Protein AF-A0A9D6SBK1-F1 (afdb_monomer_lite)

Secondary structure (DSSP, 8-state):
----GGGTSPP-SSEEEEEETTEEEEEETT-BHHHHHHHTTEE----TTTTSSSS-TTEEEEE-TTS-EEEEETTT-B--TT-EEEEPPTT-EE-PPPS--TTS-TT---B----

pLDDT: mean 83.51, std 18.49, range [32.31, 98.44]

Radius of gyration: 13.67 Å; chains: 1; bounding box: 32×23×37 Å

Foldseek 3Di:
DDPDLVVLFDDADAWAWEAEQQWIDTAGAPGFQVSRCVQQQKDFDDDVPPLPCPVQQFWFWKQAQVGDIDIDHRSPDGHDHPIYTPGGGPPIDHHDGDDDDPNDDPDDRPRHDDD

Sequence (115 aa):
MNAALGDILEKYDRLIPITILGVTYDVPENNTFLRLLQYLGFNIVYGRFCWNGDCRNCAFRYRSPDGHDRTALGCQTIVRPGTAVLKLPPGTAPGEPPPADPHQSPGTLTPGPAT

Structure (mmCIF, N/CA/C/O backbone):
data_AF-A0A9D6SBK1-F1
#
_entry.id   AF-A0A9D6SBK1-F1
#
loop_
_atom_site.group_PDB
_atom_site.id
_atom_site.type_symbol
_atom_site.label_atom_id
_atom_site.label_alt_id
_atom_site.label_comp_id
_atom_site.label_asym_id
_atom_site.label_entity_id
_atom_site.label_seq_id
_atom_site.pdbx_PDB_ins_code
_atom_site.Cartn_x
_atom_site.Cartn_y
_atom_site.Cartn_z
_atom_site.occupancy
_atom_site.B_iso_or_equiv
_atom_site.auth_seq_id
_atom_site.auth_comp_id
_atom_site.auth_asym_id
_atom_site.auth_atom_id
_atom_site.pdbx_PDB_model_num
ATOM 1 N N . MET A 1 1 ? -15.686 6.335 -17.719 1.00 38.50 1 MET A N 1
ATOM 2 C CA . MET A 1 1 ? -15.505 4.872 -17.630 1.00 38.50 1 MET A CA 1
ATOM 3 C C . MET A 1 1 ? -15.290 4.563 -16.160 1.00 38.50 1 MET A C 1
ATOM 5 O O . MET A 1 1 ? -14.189 4.765 -15.672 1.00 38.50 1 MET A O 1
ATOM 9 N N . ASN A 1 2 ? -16.357 4.216 -15.441 1.00 36.81 2 ASN A N 1
ATOM 10 C CA . ASN A 1 2 ? -16.280 3.875 -14.021 1.00 36.81 2 ASN A CA 1
ATOM 11 C C . ASN A 1 2 ? -15.946 2.389 -13.933 1.00 36.81 2 ASN A C 1
ATOM 13 O O . ASN A 1 2 ? -16.836 1.564 -14.116 1.00 36.81 2 ASN A O 1
ATOM 17 N N . ALA A 1 3 ? -14.673 2.053 -13.724 1.00 46.22 3 ALA A N 1
ATOM 18 C CA . ALA A 1 3 ? -14.318 0.715 -13.273 1.00 46.22 3 ALA A CA 1
ATOM 19 C C . ALA A 1 3 ? -14.888 0.580 -11.859 1.00 46.22 3 ALA A C 1
ATOM 21 O O . ALA A 1 3 ? -14.417 1.244 -10.934 1.00 46.22 3 ALA A O 1
ATOM 22 N N . ALA A 1 4 ? -15.968 -0.182 -11.708 1.00 57.25 4 ALA A N 1
ATOM 23 C CA . ALA A 1 4 ? -16.460 -0.507 -10.383 1.00 57.25 4 ALA A CA 1
ATOM 24 C C . ALA A 1 4 ? -15.350 -1.292 -9.671 1.00 57.25 4 ALA A C 1
ATOM 26 O O . ALA A 1 4 ? -14.725 -2.161 -10.278 1.00 57.25 4 ALA A O 1
ATOM 27 N N . LEU A 1 5 ? -15.083 -0.999 -8.394 1.00 63.12 5 LEU A N 1
ATOM 28 C CA . LEU A 1 5 ? -14.030 -1.681 -7.626 1.00 63.12 5 LEU A CA 1
ATOM 29 C C . LEU A 1 5 ? -14.166 -3.217 -7.636 1.00 63.12 5 LEU A C 1
ATOM 31 O O . LEU A 1 5 ? -13.172 -3.919 -7.471 1.00 63.12 5 LEU A O 1
ATOM 35 N N . GLY A 1 6 ? -15.370 -3.733 -7.903 1.00 61.03 6 GLY A N 1
ATOM 36 C CA . GLY A 1 6 ? -15.625 -5.160 -8.092 1.00 61.03 6 GLY A CA 1
ATOM 37 C C . GLY A 1 6 ? -14.858 -5.809 -9.252 1.00 61.03 6 GLY A C 1
ATOM 38 O O . GLY A 1 6 ? -14.615 -7.007 -9.192 1.00 61.03 6 GLY A O 1
ATOM 39 N N . ASP A 1 7 ? -14.420 -5.048 -10.261 1.00 70.75 7 ASP A N 1
ATOM 40 C CA . ASP A 1 7 ? -13.723 -5.603 -11.433 1.00 70.75 7 ASP A CA 1
ATOM 41 C C . ASP A 1 7 ? -12.206 -5.765 -11.219 1.00 70.75 7 ASP A C 1
ATOM 43 O O . ASP A 1 7 ? -11.540 -6.464 -11.984 1.00 70.75 7 ASP A O 1
ATOM 47 N N . ILE A 1 8 ? -11.634 -5.107 -10.201 1.00 79.06 8 ILE A N 1
ATOM 48 C CA . ILE A 1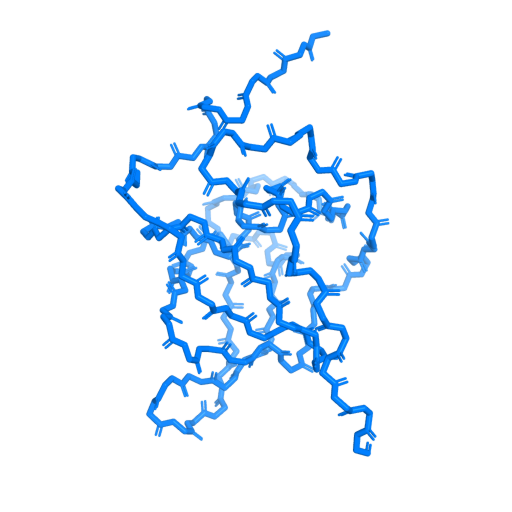 8 ? -10.181 -5.114 -9.951 1.00 79.06 8 ILE A CA 1
ATOM 49 C C . ILE A 1 8 ? -9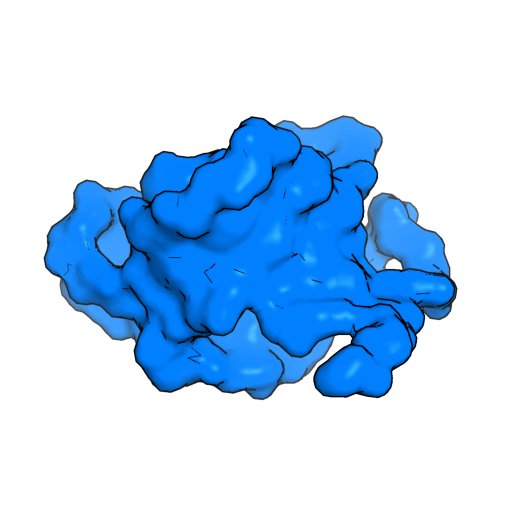.765 -6.007 -8.781 1.00 79.06 8 ILE A C 1
ATOM 51 O O . ILE A 1 8 ? -8.589 -6.359 -8.695 1.00 79.06 8 ILE A O 1
ATOM 55 N N . LEU A 1 9 ? -10.684 -6.360 -7.882 1.00 87.56 9 LEU A N 1
ATOM 56 C CA . LEU A 1 9 ? -10.395 -7.124 -6.668 1.00 87.56 9 LEU A CA 1
ATOM 57 C C . LEU A 1 9 ? -10.653 -8.622 -6.857 1.00 87.56 9 LEU A C 1
ATOM 59 O O . LEU A 1 9 ? -11.591 -9.024 -7.539 1.00 87.56 9 LEU A O 1
ATOM 63 N N . GLU A 1 10 ? -9.849 -9.457 -6.194 1.00 86.81 10 GLU A N 1
ATOM 64 C CA . GLU A 1 10 ? -10.253 -10.845 -5.946 1.00 86.81 10 GLU A CA 1
ATOM 65 C C . GLU A 1 10 ? -11.452 -10.872 -5.001 1.00 86.81 10 GLU A C 1
ATOM 67 O O . GLU A 1 10 ? -11.591 -9.994 -4.144 1.00 86.81 10 GLU A O 1
ATOM 72 N N . LYS A 1 11 ? -12.258 -11.935 -5.095 1.00 88.38 11 LYS A N 1
ATOM 73 C CA . LYS A 1 11 ? -13.357 -12.190 -4.161 1.00 88.38 11 LYS A CA 1
ATOM 74 C C . LYS A 1 11 ? -12.850 -12.195 -2.710 1.00 88.38 11 LYS A C 1
ATOM 76 O O . LYS A 1 11 ? -11.914 -12.922 -2.371 1.00 88.38 11 LYS A O 1
ATOM 81 N N . TYR A 1 12 ? -13.520 -11.427 -1.856 1.00 88.56 12 TYR A N 1
ATOM 82 C CA . TYR A 1 12 ? -13.267 -11.336 -0.420 1.00 88.56 12 TYR A CA 1
ATOM 83 C C . TYR A 1 12 ? -14.588 -11.427 0.347 1.00 88.56 12 TYR A C 1
ATOM 85 O O . TYR A 1 12 ? -15.617 -10.974 -0.149 1.00 88.56 12 TYR A O 1
ATOM 93 N N . ASP A 1 13 ? -14.554 -12.001 1.551 1.00 88.19 13 ASP A N 1
ATOM 94 C CA . ASP A 1 13 ? -15.742 -12.130 2.410 1.00 88.19 13 ASP A CA 1
ATOM 95 C C . ASP A 1 13 ? -15.729 -11.123 3.578 1.00 88.19 13 ASP A C 1
ATOM 97 O O . ASP A 1 13 ? -16.746 -10.904 4.237 1.00 88.19 13 ASP A O 1
ATOM 101 N N . ARG A 1 14 ? -14.575 -10.500 3.852 1.00 88.50 14 ARG A N 1
ATOM 102 C CA . ARG A 1 14 ? -14.386 -9.525 4.936 1.00 88.50 14 ARG A CA 1
ATOM 103 C C . ARG A 1 14 ? -13.238 -8.557 4.661 1.00 88.50 14 ARG A C 1
ATOM 105 O O . ARG A 1 14 ? -12.365 -8.815 3.828 1.00 88.50 14 ARG A O 1
ATOM 112 N N . LEU A 1 15 ? -13.217 -7.476 5.434 1.00 90.56 15 LEU A N 1
ATOM 113 C CA . LEU A 1 15 ? -12.088 -6.559 5.511 1.00 90.56 15 LEU A CA 1
ATOM 114 C C . LEU A 1 15 ? -11.123 -6.988 6.622 1.00 90.56 15 LEU A C 1
ATOM 116 O O . LEU A 1 15 ? -11.530 -7.545 7.645 1.00 90.56 15 LEU A O 1
ATOM 120 N N . ILE A 1 16 ? -9.837 -6.740 6.403 1.00 92.50 16 ILE A N 1
ATOM 121 C CA . ILE A 1 16 ? -8.760 -7.007 7.352 1.00 92.50 16 ILE A CA 1
ATOM 122 C C . ILE A 1 16 ? -7.994 -5.717 7.657 1.00 92.50 16 ILE A C 1
ATOM 124 O O . ILE A 1 16 ? -7.770 -4.922 6.743 1.00 92.50 16 ILE A O 1
ATOM 128 N N . PRO A 1 17 ? -7.532 -5.518 8.903 1.00 93.25 17 PRO A N 1
ATOM 129 C CA . PRO A 1 17 ? -6.766 -4.334 9.252 1.00 93.25 17 PRO A CA 1
ATOM 130 C C . PRO A 1 17 ? -5.309 -4.472 8.796 1.00 93.25 17 PRO A C 1
ATOM 132 O O . PRO A 1 17 ? -4.626 -5.462 9.102 1.00 93.25 17 PRO A O 1
ATOM 135 N N . ILE A 1 18 ? -4.809 -3.442 8.115 1.00 94.25 18 ILE A N 1
ATOM 136 C CA . ILE A 1 18 ? -3.382 -3.237 7.845 1.00 94.25 18 ILE A CA 1
ATOM 137 C C . ILE A 1 18 ? -2.968 -1.829 8.256 1.00 94.25 18 ILE A C 1
ATOM 139 O O . ILE A 1 18 ? -3.758 -0.893 8.182 1.00 94.25 18 ILE A O 1
ATOM 143 N N . THR A 1 19 ? -1.711 -1.652 8.647 1.00 95.19 19 THR A N 1
ATOM 144 C CA . THR A 1 19 ? -1.175 -0.325 8.970 1.00 95.19 19 THR A CA 1
ATOM 145 C C . THR A 1 19 ? -0.317 0.169 7.815 1.00 95.19 19 THR A C 1
ATOM 147 O O . THR A 1 19 ? 0.612 -0.517 7.405 1.00 95.19 19 THR A O 1
ATOM 150 N N . ILE A 1 20 ? -0.584 1.362 7.293 1.00 95.06 20 ILE A N 1
ATOM 151 C CA . ILE A 1 20 ? 0.234 2.032 6.282 1.00 95.06 20 ILE A CA 1
ATOM 152 C C . ILE A 1 20 ? 0.778 3.319 6.882 1.00 95.06 20 ILE A C 1
ATOM 154 O O . ILE A 1 20 ? 0.016 4.231 7.191 1.00 95.06 20 ILE A O 1
ATOM 158 N N . LEU A 1 21 ? 2.103 3.386 7.052 1.00 94.75 21 LEU A N 1
ATOM 159 C CA . LEU A 1 21 ? 2.801 4.560 7.592 1.00 94.75 21 LEU A CA 1
ATOM 160 C C . LEU A 1 21 ? 2.187 5.082 8.911 1.00 94.75 21 LEU A C 1
ATOM 162 O O . LEU A 1 21 ? 2.066 6.285 9.112 1.00 94.75 21 LEU A O 1
ATOM 166 N N . GLY A 1 22 ? 1.780 4.169 9.799 1.00 92.00 22 GLY A N 1
ATOM 167 C CA . GLY A 1 22 ? 1.191 4.491 11.108 1.00 92.00 22 GLY A CA 1
ATOM 168 C C . GLY A 1 22 ? -0.333 4.665 11.123 1.00 92.00 22 GLY A C 1
ATOM 169 O O . GLY A 1 22 ? -0.921 4.704 12.199 1.00 92.00 22 GLY A O 1
ATOM 170 N N . VAL A 1 23 ? -0.994 4.700 9.962 1.00 90.19 23 VAL A N 1
ATOM 171 C CA . VAL A 1 23 ? -2.460 4.786 9.861 1.00 90.19 23 VAL A CA 1
ATOM 172 C C . VAL A 1 23 ? -3.041 3.413 9.545 1.00 90.19 23 VAL A C 1
ATOM 174 O O . VAL A 1 23 ? -2.545 2.726 8.654 1.00 90.19 23 VAL A O 1
ATOM 177 N N . THR A 1 24 ? -4.078 2.997 10.269 1.00 90.56 24 THR A N 1
ATOM 178 C CA . THR A 1 24 ? -4.739 1.708 10.033 1.00 90.56 24 THR A CA 1
ATOM 179 C C . THR A 1 24 ? -5.869 1.859 9.022 1.00 90.56 24 THR A C 1
ATOM 181 O 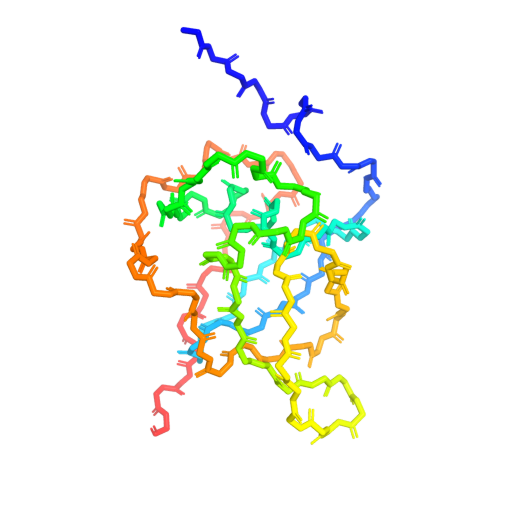O . THR A 1 24 ? -6.661 2.794 9.109 1.00 90.56 24 THR A O 1
ATOM 184 N N . TYR A 1 25 ? -5.923 0.926 8.075 1.00 90.12 25 TYR A N 1
ATOM 185 C CA . TYR A 1 25 ? -6.922 0.843 7.019 1.00 90.12 25 TYR A CA 1
ATOM 186 C C . TYR A 1 25 ? -7.547 -0.549 7.008 1.00 90.12 25 TYR A C 1
ATOM 188 O O . TYR A 1 25 ? -6.829 -1.550 7.100 1.00 90.12 25 TYR A O 1
ATOM 196 N N . ASP A 1 26 ? -8.862 -0.595 6.815 1.00 90.56 26 ASP A N 1
ATOM 197 C CA . ASP A 1 26 ? -9.594 -1.828 6.546 1.00 90.56 26 ASP A CA 1
ATOM 198 C C . ASP A 1 26 ? -9.662 -2.075 5.040 1.00 90.56 26 ASP A C 1
ATOM 200 O O . ASP A 1 26 ? -10.187 -1.265 4.269 1.00 90.56 26 ASP A O 1
ATOM 204 N N . VAL A 1 27 ? -9.090 -3.203 4.628 1.00 91.00 27 VAL A N 1
ATOM 205 C CA . VAL A 1 27 ? -8.865 -3.558 3.225 1.00 91.00 27 VAL A CA 1
ATOM 206 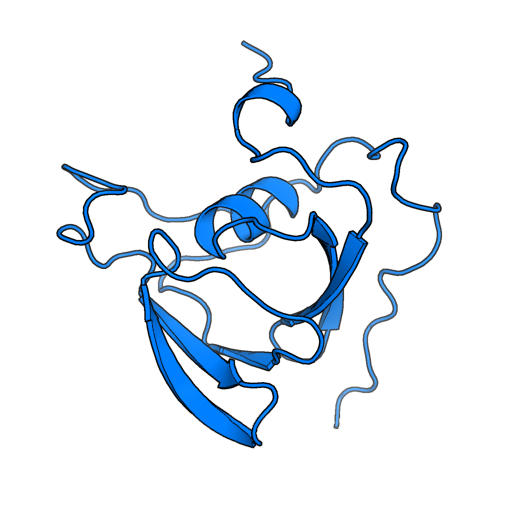C C . VAL A 1 27 ? -9.394 -4.960 2.921 1.00 91.00 27 VAL A C 1
ATOM 208 O O . VAL A 1 27 ? -9.362 -5.819 3.802 1.00 91.00 27 VAL A O 1
ATOM 211 N N . PRO A 1 28 ? -9.864 -5.232 1.693 1.00 92.19 28 PRO A N 1
ATOM 212 C CA . PRO A 1 28 ? -10.363 -6.551 1.315 1.00 92.19 28 PRO A CA 1
ATOM 213 C C . PRO A 1 28 ? -9.272 -7.614 1.456 1.00 92.19 28 PRO A C 1
ATOM 215 O O . PRO A 1 28 ? -8.146 -7.447 0.979 1.00 92.19 28 PRO A O 1
ATOM 218 N N . GLU A 1 29 ? -9.588 -8.730 2.111 1.00 92.75 29 GLU A N 1
ATOM 219 C CA . GLU A 1 29 ? -8.632 -9.833 2.218 1.00 92.75 29 GLU A CA 1
ATOM 220 C C . GLU A 1 29 ? -8.326 -10.474 0.851 1.00 92.75 29 GLU A C 1
ATOM 222 O O . GLU A 1 29 ? -8.949 -10.168 -0.164 1.00 92.75 29 GLU A O 1
ATOM 227 N N . ASN A 1 30 ? -7.323 -11.357 0.810 1.00 92.31 30 ASN A N 1
ATOM 228 C CA . ASN A 1 30 ? -6.909 -12.115 -0.385 1.00 92.31 30 ASN A CA 1
ATOM 229 C C . ASN A 1 30 ? -6.452 -11.283 -1.594 1.00 92.31 30 ASN A C 1
ATOM 231 O O . ASN A 1 30 ? -6.199 -11.833 -2.662 1.00 92.31 30 ASN A O 1
ATOM 235 N N . ASN A 1 31 ? -6.254 -9.981 -1.413 1.00 94.56 31 ASN A N 1
ATOM 236 C CA . ASN A 1 31 ? -5.819 -9.082 -2.466 1.00 94.56 31 ASN A CA 1
ATOM 237 C C . ASN A 1 31 ? -4.338 -8.709 -2.336 1.00 94.56 31 ASN A C 1
ATOM 239 O O . ASN A 1 31 ? -3.752 -8.671 -1.248 1.00 94.56 31 ASN A O 1
ATOM 243 N N . THR A 1 32 ? -3.712 -8.447 -3.483 1.00 96.25 32 THR A N 1
ATOM 244 C CA . THR A 1 32 ? -2.321 -7.995 -3.532 1.00 96.25 32 THR A CA 1
ATOM 245 C C . THR A 1 32 ? -2.213 -6.545 -3.081 1.00 96.25 32 THR A C 1
ATOM 247 O O . THR A 1 32 ? -3.130 -5.753 -3.292 1.00 96.25 32 THR A O 1
ATOM 250 N N . PHE A 1 33 ? -1.082 -6.159 -2.489 1.00 96.75 33 PHE A N 1
ATOM 251 C CA . PHE A 1 33 ? -0.903 -4.805 -1.963 1.00 96.75 33 PHE A CA 1
ATOM 252 C C . PHE A 1 33 ? -1.141 -3.716 -3.021 1.00 96.75 33 PHE A C 1
ATOM 254 O O . PHE A 1 33 ? -1.692 -2.669 -2.702 1.00 96.75 33 PHE A O 1
ATOM 261 N N . LEU A 1 34 ? -0.798 -3.969 -4.290 1.00 95.38 34 LEU A N 1
ATOM 262 C CA . LEU A 1 34 ? -1.068 -3.020 -5.372 1.00 95.38 34 LEU A CA 1
ATOM 263 C C . LEU A 1 34 ? -2.574 -2.793 -5.583 1.00 95.38 34 LEU A C 1
ATOM 265 O O . LEU A 1 34 ? -2.991 -1.650 -5.742 1.00 95.38 34 LEU A O 1
ATOM 269 N N . ARG A 1 35 ? -3.390 -3.853 -5.523 1.00 93.88 35 ARG A N 1
ATOM 270 C CA . ARG A 1 35 ? -4.857 -3.736 -5.572 1.00 93.88 35 ARG A CA 1
ATOM 271 C C . ARG A 1 35 ? -5.412 -3.028 -4.349 1.00 93.88 35 ARG A C 1
ATOM 273 O O . ARG A 1 35 ? -6.344 -2.250 -4.475 1.00 93.88 35 ARG A O 1
ATOM 280 N N . LEU A 1 36 ? -4.817 -3.250 -3.180 1.00 94.00 36 LEU A N 1
ATOM 281 C CA . LEU A 1 36 ? -5.236 -2.559 -1.962 1.00 94.00 36 LEU A CA 1
ATOM 282 C C . LEU A 1 36 ? -4.949 -1.064 -2.019 1.00 94.00 36 LEU A C 1
ATOM 284 O O . LEU A 1 36 ? -5.765 -0.271 -1.571 1.00 94.00 36 LEU A O 1
ATOM 288 N N . LEU A 1 37 ? -3.823 -0.661 -2.603 1.00 93.19 37 LEU A N 1
ATOM 289 C CA . LEU A 1 37 ? -3.543 0.752 -2.827 1.00 93.19 37 LEU A CA 1
ATOM 290 C C . LEU A 1 37 ? -4.551 1.376 -3.806 1.00 93.19 37 LEU A C 1
ATOM 292 O O . LEU A 1 37 ? -5.013 2.481 -3.549 1.00 93.19 37 LEU A O 1
ATOM 29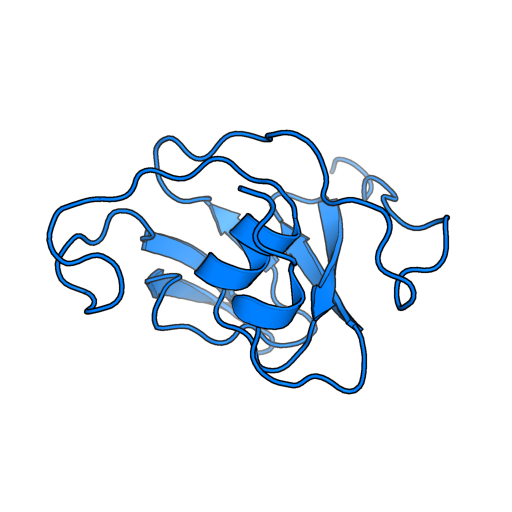6 N N . GLN A 1 38 ? -4.942 0.665 -4.869 1.00 90.50 38 GLN A N 1
ATOM 297 C CA . GLN A 1 38 ? -6.016 1.108 -5.772 1.00 90.50 38 GLN A CA 1
ATOM 298 C C . GLN A 1 38 ? -7.363 1.206 -5.053 1.00 90.50 38 GLN A C 1
ATOM 300 O O . GLN A 1 38 ? -8.064 2.200 -5.210 1.00 90.50 38 GLN A O 1
ATOM 305 N N . TYR A 1 39 ? -7.692 0.200 -4.238 1.00 88.75 39 TYR A N 1
ATOM 306 C CA . TYR A 1 39 ? -8.884 0.192 -3.399 1.00 88.75 39 TYR A CA 1
ATOM 307 C C . TYR A 1 39 ? -8.904 1.403 -2.477 1.00 88.75 39 TYR A C 1
ATOM 309 O O . TYR A 1 39 ? -9.893 2.103 -2.440 1.00 88.75 39 TYR A O 1
ATOM 317 N N . LEU A 1 40 ? -7.799 1.713 -1.804 1.00 89.25 40 LEU A N 1
ATOM 318 C CA . LEU A 1 40 ? -7.680 2.870 -0.917 1.00 89.25 40 LEU A CA 1
ATOM 319 C C . LEU A 1 40 ? -7.545 4.215 -1.656 1.00 89.25 40 LEU A C 1
ATOM 321 O O . LEU A 1 40 ? -7.388 5.246 -1.005 1.00 89.25 40 LEU A O 1
ATOM 325 N N . GLY A 1 41 ? -7.586 4.222 -2.991 1.00 88.88 41 GLY A N 1
ATOM 326 C CA . GLY A 1 41 ? -7.523 5.446 -3.783 1.00 88.88 41 GLY A CA 1
ATOM 327 C C . GLY A 1 41 ? -6.127 6.056 -3.906 1.00 88.88 41 GLY A C 1
ATOM 328 O O . GLY A 1 41 ? -5.999 7.222 -4.258 1.00 88.88 41 GLY A O 1
ATOM 329 N N . PHE A 1 42 ? -5.052 5.319 -3.619 1.00 90.94 42 PHE A N 1
ATOM 330 C CA . PHE A 1 42 ? -3.693 5.824 -3.820 1.00 90.94 42 PHE A CA 1
ATOM 331 C C . PHE A 1 42 ? -3.340 5.902 -5.308 1.00 90.94 42 PHE A C 1
ATOM 333 O O . PHE A 1 42 ? -3.550 4.968 -6.084 1.00 90.94 42 PHE A O 1
ATOM 340 N N . ASN A 1 43 ? -2.693 7.001 -5.684 1.00 90.50 43 ASN A N 1
ATOM 341 C CA . ASN A 1 43 ? -2.055 7.161 -6.980 1.00 90.50 43 ASN A CA 1
ATOM 342 C C . ASN A 1 43 ? -0.707 6.443 -6.979 1.00 90.50 43 ASN A C 1
ATOM 344 O O . ASN A 1 43 ? 0.096 6.641 -6.070 1.00 90.50 43 ASN A O 1
ATOM 348 N N . ILE A 1 44 ? -0.452 5.619 -7.995 1.00 90.50 44 ILE A N 1
ATOM 349 C CA . ILE A 1 44 ? 0.739 4.766 -8.090 1.00 90.50 44 ILE A CA 1
ATOM 350 C C . ILE A 1 44 ? 1.304 4.865 -9.501 1.00 90.50 44 ILE A C 1
ATOM 352 O O . ILE A 1 44 ? 0.563 4.952 -10.480 1.00 90.50 44 ILE A O 1
ATOM 356 N N . VAL A 1 45 ? 2.629 4.812 -9.617 1.00 91.00 45 VAL A N 1
ATOM 357 C CA . VAL A 1 45 ? 3.308 4.839 -10.912 1.00 91.00 45 VAL A CA 1
ATOM 358 C C . VAL A 1 45 ? 3.238 3.464 -11.580 1.00 91.00 45 VAL A C 1
ATOM 360 O O . VAL A 1 45 ? 3.879 2.504 -11.147 1.00 91.00 45 VAL A O 1
ATOM 363 N N . TYR A 1 46 ? 2.509 3.380 -12.689 1.00 91.81 46 TYR A N 1
ATOM 364 C CA . TYR A 1 46 ? 2.509 2.211 -13.569 1.00 91.81 46 TYR A CA 1
ATOM 365 C C . TYR A 1 46 ? 3.623 2.325 -14.617 1.00 91.81 46 TYR A C 1
ATOM 367 O O . TYR A 1 46 ? 4.067 3.414 -14.969 1.00 91.81 46 TYR A O 1
ATOM 375 N N . GLY A 1 47 ? 4.099 1.185 -15.111 1.00 90.06 47 GLY A N 1
ATOM 376 C CA . GLY A 1 47 ? 5.126 1.112 -16.150 1.00 90.06 47 GLY A CA 1
ATOM 377 C C . GLY A 1 47 ? 4.777 0.071 -17.207 1.00 90.06 47 GLY A C 1
ATOM 378 O O . GLY A 1 47 ? 3.765 -0.628 -17.093 1.00 90.06 47 GLY A O 1
ATOM 379 N N . ARG A 1 48 ? 5.636 -0.066 -18.224 1.00 91.31 48 ARG A N 1
ATOM 380 C CA . ARG A 1 48 ? 5.516 -1.153 -19.204 1.00 91.31 48 ARG A CA 1
ATOM 381 C C . ARG A 1 48 ? 5.577 -2.496 -18.471 1.00 91.31 48 ARG A C 1
ATOM 383 O O . ARG A 1 48 ? 6.424 -2.675 -17.602 1.00 91.31 48 ARG A O 1
ATOM 390 N N . PHE A 1 49 ? 4.670 -3.403 -18.827 1.00 88.31 49 PHE A N 1
ATOM 391 C CA . PHE A 1 49 ? 4.520 -4.704 -18.173 1.00 88.31 49 PHE A CA 1
ATOM 392 C C . PHE A 1 49 ? 4.231 -4.614 -16.665 1.00 88.31 49 PHE A C 1
ATOM 394 O O . PHE A 1 49 ? 4.705 -5.418 -15.873 1.00 88.31 49 PHE A O 1
ATOM 401 N N . CYS A 1 50 ? 3.446 -3.633 -16.215 1.00 92.50 50 CYS A N 1
ATOM 402 C CA . CYS A 1 50 ? 2.957 -3.684 -14.838 1.00 92.50 50 CYS A CA 1
ATOM 403 C C . CYS A 1 50 ? 2.194 -5.002 -14.585 1.00 92.50 50 CYS A C 1
ATOM 405 O O . CYS A 1 50 ? 1.608 -5.557 -15.512 1.00 92.50 50 CYS A O 1
ATOM 407 N N . TRP A 1 51 ? 2.212 -5.474 -13.335 1.00 92.94 51 TRP A N 1
ATOM 408 C CA . TRP A 1 51 ? 1.636 -6.745 -12.859 1.00 92.94 51 TRP A CA 1
ATOM 409 C C . TRP A 1 51 ? 2.428 -8.029 -13.113 1.00 92.94 51 TRP A C 1
ATOM 411 O O . TRP A 1 51 ? 2.081 -9.049 -12.528 1.00 92.94 51 TRP A O 1
ATOM 421 N N . ASN A 1 52 ? 3.519 -8.003 -13.880 1.00 93.31 52 ASN A N 1
ATOM 422 C CA . ASN A 1 52 ? 4.349 -9.200 -14.076 1.00 93.31 52 ASN A CA 1
ATOM 423 C C . ASN A 1 52 ? 5.602 -9.257 -13.172 1.00 93.31 52 ASN A C 1
ATOM 425 O O . ASN A 1 52 ? 6.279 -10.278 -13.131 1.00 93.31 52 ASN A O 1
ATOM 429 N N . GLY A 1 53 ? 5.890 -8.182 -12.429 1.00 93.81 53 GLY A N 1
ATOM 430 C CA . GLY A 1 53 ? 7.066 -8.054 -11.559 1.00 93.81 53 GLY A CA 1
ATOM 431 C C . GLY A 1 53 ? 8.260 -7.303 -12.167 1.00 93.81 53 GLY A C 1
ATOM 432 O O . GLY A 1 53 ? 9.168 -6.919 -11.428 1.00 93.81 53 GLY A O 1
ATOM 433 N N . ASP A 1 54 ? 8.239 -7.004 -13.466 1.00 95.31 54 ASP A N 1
ATOM 434 C CA . ASP A 1 54 ? 9.384 -6.436 -14.188 1.00 95.31 54 ASP A CA 1
ATOM 435 C C . ASP A 1 54 ? 9.528 -4.931 -13.987 1.00 95.31 54 ASP A C 1
ATOM 437 O O . ASP A 1 54 ? 10.641 -4.428 -13.847 1.00 95.31 54 ASP A O 1
ATOM 441 N N . CYS A 1 55 ? 8.417 -4.186 -13.941 1.00 94.56 55 CYS A N 1
ATOM 442 C CA . CYS A 1 55 ? 8.496 -2.729 -13.818 1.00 94.56 55 CYS A CA 1
ATOM 443 C C . CYS A 1 55 ? 9.024 -2.275 -12.450 1.00 94.56 55 CYS A C 1
ATOM 445 O O . CYS A 1 55 ? 9.535 -1.169 -12.332 1.00 94.56 55 CYS A O 1
ATOM 447 N N . ARG A 1 56 ? 8.874 -3.109 -11.408 1.00 94.31 56 ARG A N 1
ATOM 448 C CA . ARG A 1 56 ? 9.321 -2.891 -10.014 1.00 94.31 56 ARG A CA 1
ATOM 449 C C . ARG A 1 56 ? 8.858 -1.593 -9.330 1.00 94.31 56 ARG A C 1
ATOM 451 O O . ARG A 1 56 ? 9.168 -1.395 -8.158 1.00 94.31 56 ARG A O 1
ATOM 458 N N . ASN A 1 57 ? 8.049 -0.762 -9.985 1.00 96.12 57 ASN A N 1
ATOM 459 C CA . ASN A 1 57 ? 7.564 0.515 -9.450 1.00 96.12 57 ASN A CA 1
ATOM 460 C C . ASN A 1 57 ? 6.703 0.371 -8.191 1.00 96.12 57 ASN A C 1
ATOM 462 O O . ASN A 1 57 ? 6.626 1.305 -7.407 1.00 96.12 57 ASN A O 1
ATOM 466 N N . CYS A 1 58 ? 6.086 -0.794 -7.973 1.00 96.56 58 CYS A N 1
ATOM 467 C CA . CYS A 1 58 ? 5.301 -1.096 -6.773 1.00 96.56 58 CYS A CA 1
ATOM 468 C C . CYS A 1 58 ? 6.130 -1.734 -5.639 1.00 96.56 58 CYS A C 1
ATOM 470 O O . CYS A 1 58 ? 5.563 -2.381 -4.759 1.00 96.56 58 CYS A O 1
ATOM 472 N N . ALA A 1 59 ? 7.462 -1.615 -5.661 1.00 97.50 59 ALA A N 1
ATOM 473 C CA . ALA A 1 59 ? 8.312 -2.109 -4.582 1.00 97.50 59 ALA A CA 1
ATOM 474 C C . ALA A 1 59 ? 8.045 -1.347 -3.275 1.00 97.50 59 ALA A C 1
ATOM 476 O O . ALA A 1 59 ? 8.085 -0.120 -3.249 1.00 97.50 59 ALA A O 1
ATOM 477 N N . PHE A 1 60 ? 7.812 -2.070 -2.183 1.00 98.06 60 PHE A N 1
ATOM 478 C CA . PHE A 1 60 ? 7.482 -1.498 -0.876 1.00 98.06 60 PHE A CA 1
ATOM 479 C C . PHE A 1 60 ? 8.193 -2.257 0.249 1.00 98.06 60 PHE A C 1
ATOM 481 O O . PHE A 1 60 ? 8.621 -3.401 0.063 1.00 98.06 60 PHE A O 1
ATOM 488 N N . ARG A 1 61 ? 8.327 -1.616 1.418 1.00 98.44 61 ARG A N 1
ATOM 489 C CA . ARG A 1 61 ? 8.871 -2.237 2.635 1.00 98.44 61 ARG A CA 1
ATOM 490 C C . ARG A 1 61 ? 7.766 -2.391 3.664 1.00 98.44 61 ARG A C 1
ATOM 492 O O . ARG A 1 61 ? 7.044 -1.431 3.932 1.00 98.44 61 ARG A O 1
ATOM 499 N N . TYR A 1 62 ? 7.666 -3.561 4.274 1.00 98.25 62 TYR A N 1
ATOM 500 C CA . TYR A 1 62 ? 6.675 -3.849 5.302 1.00 98.25 62 TYR A CA 1
ATOM 501 C C . TYR A 1 62 ? 7.263 -4.714 6.408 1.00 98.25 62 TYR A C 1
ATOM 503 O O . TYR A 1 62 ? 8.236 -5.432 6.195 1.00 98.25 62 TYR A O 1
ATOM 511 N N . ARG A 1 63 ? 6.655 -4.645 7.585 1.00 97.94 63 ARG A N 1
ATOM 512 C CA . ARG A 1 63 ? 6.793 -5.624 8.647 1.00 97.94 63 ARG A CA 1
ATOM 513 C C . ARG A 1 63 ? 5.655 -6.618 8.526 1.00 97.94 63 ARG A C 1
ATOM 515 O O . ARG A 1 63 ? 4.484 -6.239 8.491 1.00 97.94 63 ARG A O 1
ATOM 522 N N . SER A 1 64 ? 6.010 -7.879 8.407 1.00 94.56 64 SER A N 1
ATOM 523 C CA . SER A 1 64 ? 5.067 -8.986 8.336 1.00 94.56 64 SER A CA 1
ATOM 524 C C . SER A 1 64 ? 4.531 -9.372 9.719 1.00 94.56 64 SER A C 1
ATOM 526 O O . SER A 1 64 ? 5.110 -8.976 10.732 1.00 94.56 64 SER A O 1
ATOM 528 N N . PRO A 1 65 ? 3.459 -10.183 9.778 1.00 91.50 65 PRO A N 1
ATOM 529 C CA . PRO A 1 65 ? 2.850 -10.589 11.049 1.00 91.50 65 PRO A CA 1
ATOM 530 C C . PRO A 1 65 ? 3.781 -11.370 11.991 1.00 91.50 65 PRO A C 1
ATOM 532 O O . PRO A 1 65 ? 3.568 -11.380 13.195 1.00 91.50 65 PRO A O 1
ATOM 535 N N . ASP A 1 66 ? 4.829 -12.002 11.458 1.00 94.50 66 ASP A N 1
ATOM 536 C CA . ASP A 1 66 ? 5.893 -12.680 12.215 1.00 94.50 66 ASP A CA 1
ATOM 537 C C . ASP A 1 66 ? 6.981 -11.717 12.744 1.00 94.50 66 ASP A C 1
ATOM 539 O O . ASP A 1 66 ? 7.972 -12.159 13.313 1.00 94.50 66 ASP A O 1
ATOM 543 N N . GLY A 1 67 ? 6.819 -10.402 12.563 1.00 94.62 67 GLY A N 1
ATOM 544 C CA . GLY A 1 67 ? 7.688 -9.370 13.137 1.00 94.62 67 GLY A CA 1
ATOM 545 C C . GLY A 1 67 ? 8.918 -8.998 12.304 1.00 94.62 67 GLY A C 1
ATOM 546 O O . GLY A 1 67 ? 9.672 -8.113 12.706 1.00 94.62 67 GLY A O 1
ATOM 547 N N . HIS A 1 68 ? 9.120 -9.613 11.137 1.00 97.00 68 HIS A N 1
ATOM 548 C CA . HIS A 1 68 ? 10.287 -9.359 10.290 1.00 97.00 68 HIS A CA 1
ATOM 549 C C . HIS A 1 68 ? 10.049 -8.258 9.245 1.00 97.00 68 HIS A C 1
ATOM 551 O O . HIS A 1 68 ? 9.004 -8.198 8.599 1.00 97.00 68 HIS A O 1
ATOM 557 N N . ASP A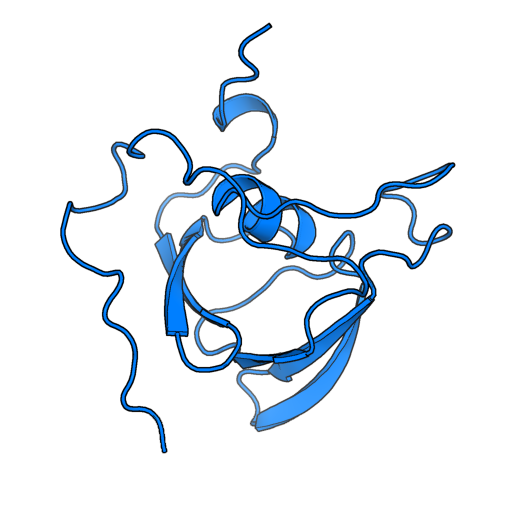 1 69 ? 11.052 -7.407 9.023 1.00 98.00 69 ASP A N 1
ATOM 558 C CA . ASP A 1 69 ? 11.024 -6.411 7.950 1.00 98.00 69 ASP A CA 1
ATOM 559 C C . ASP A 1 69 ? 11.373 -7.075 6.605 1.00 98.00 69 ASP A C 1
ATOM 561 O O . ASP A 1 69 ? 12.374 -7.784 6.482 1.00 98.00 69 ASP A O 1
ATOM 565 N N . ARG A 1 70 ? 10.557 -6.832 5.578 1.00 97.56 70 ARG A N 1
ATOM 566 C CA . ARG A 1 70 ? 10.690 -7.405 4.233 1.00 97.56 70 ARG A CA 1
ATOM 567 C C . ARG A 1 70 ? 10.485 -6.343 3.159 1.00 97.56 70 ARG A C 1
ATOM 569 O O . ARG A 1 70 ? 9.756 -5.369 3.350 1.00 97.56 70 ARG A O 1
ATOM 576 N N . THR A 1 71 ? 11.112 -6.565 2.009 1.00 97.88 71 THR A N 1
ATOM 577 C CA . THR A 1 71 ? 10.875 -5.795 0.782 1.00 97.88 71 THR A CA 1
ATOM 578 C C . THR A 1 71 ? 10.227 -6.714 -0.237 1.00 97.88 71 THR A C 1
ATOM 580 O O . THR A 1 71 ? 10.716 -7.821 -0.456 1.00 97.88 71 THR A O 1
ATOM 583 N N . ALA A 1 72 ? 9.149 -6.263 -0.868 1.00 97.75 72 ALA A N 1
ATOM 584 C CA . ALA A 1 72 ? 8.433 -7.056 -1.858 1.00 97.75 72 ALA A CA 1
ATOM 585 C C . ALA A 1 72 ? 7.806 -6.176 -2.945 1.00 97.75 72 ALA A C 1
ATOM 587 O O . ALA A 1 72 ? 7.856 -4.946 -2.876 1.00 97.75 72 ALA A O 1
ATOM 588 N N . LEU A 1 73 ? 7.235 -6.812 -3.969 1.00 98.12 73 LEU A N 1
ATOM 589 C CA . LEU A 1 73 ? 6.503 -6.135 -5.037 1.00 98.12 73 LEU A CA 1
ATOM 590 C C . LEU A 1 73 ? 5.010 -6.162 -4.732 1.00 98.12 73 LEU A C 1
ATOM 592 O O . LEU A 1 73 ? 4.430 -7.234 -4.546 1.00 98.12 73 LEU A O 1
ATOM 596 N N . GLY A 1 74 ? 4.372 -4.993 -4.720 1.00 97.44 74 GLY A N 1
ATOM 597 C CA . GLY A 1 74 ? 2.960 -4.880 -4.371 1.00 97.44 74 GLY A CA 1
ATOM 598 C C . GLY A 1 74 ? 2.038 -5.679 -5.292 1.00 97.44 74 GLY A C 1
ATOM 599 O O . GLY A 1 74 ? 1.031 -6.197 -4.828 1.00 97.44 74 GLY A O 1
ATOM 600 N N . CYS A 1 75 ? 2.402 -5.848 -6.568 1.00 96.25 75 CYS A N 1
ATOM 601 C CA . CYS A 1 75 ? 1.630 -6.644 -7.530 1.00 96.25 75 CYS A CA 1
ATOM 602 C C . CYS A 1 75 ? 1.687 -8.163 -7.297 1.00 96.25 75 CYS A C 1
ATOM 604 O O . CYS A 1 75 ? 0.839 -8.874 -7.820 1.00 96.25 75 CYS A O 1
ATOM 606 N N . GLN A 1 76 ? 2.652 -8.659 -6.519 1.00 96.25 76 GLN A N 1
ATOM 607 C CA . GLN A 1 76 ? 2.871 -10.094 -6.281 1.00 96.25 76 GLN A CA 1
ATOM 608 C C . GLN A 1 76 ? 2.694 -10.492 -4.810 1.00 96.25 76 GLN A C 1
ATOM 610 O O . GLN A 1 76 ? 2.828 -11.661 -4.461 1.00 96.25 76 GLN A O 1
ATOM 615 N N . THR A 1 77 ? 2.408 -9.530 -3.931 1.00 97.25 77 THR A N 1
ATOM 616 C CA . THR A 1 77 ? 2.377 -9.766 -2.483 1.00 97.25 77 THR A CA 1
ATOM 617 C C . THR A 1 77 ? 0.962 -9.630 -1.964 1.00 97.25 77 THR A C 1
ATOM 619 O O . THR A 1 77 ? 0.428 -8.523 -1.936 1.00 97.25 77 THR A O 1
ATOM 622 N N . ILE A 1 78 ? 0.371 -10.741 -1.523 1.00 95.88 78 ILE A N 1
ATOM 623 C CA . ILE A 1 78 ? -0.888 -10.721 -0.775 1.00 95.88 78 ILE A CA 1
ATOM 624 C C . ILE A 1 78 ? -0.595 -10.306 0.662 1.00 95.88 78 ILE A C 1
ATOM 626 O O . ILE A 1 78 ? 0.277 -10.870 1.326 1.00 95.88 78 ILE A O 1
ATOM 630 N N . VAL A 1 79 ? -1.337 -9.314 1.134 1.00 92.25 79 VAL A N 1
ATOM 631 C CA . VAL A 1 79 ? -1.154 -8.736 2.465 1.00 92.25 79 VAL A CA 1
ATOM 632 C C . VAL A 1 79 ? -2.000 -9.508 3.472 1.00 92.25 79 VAL A C 1
ATOM 634 O O . VAL A 1 79 ? -3.077 -10.010 3.148 1.00 92.25 79 VAL A O 1
ATOM 637 N N . ARG A 1 80 ? -1.490 -9.664 4.694 1.00 92.69 80 ARG A N 1
ATOM 638 C CA . ARG A 1 80 ? -2.161 -10.409 5.769 1.00 92.69 80 ARG A CA 1
ATOM 639 C C . ARG A 1 80 ? -2.512 -9.475 6.930 1.00 92.69 80 ARG A C 1
ATOM 641 O O . ARG A 1 80 ? -1.819 -8.466 7.096 1.00 92.69 80 ARG A O 1
ATOM 648 N N . PRO A 1 81 ? -3.525 -9.810 7.749 1.00 92.69 81 PRO A N 1
ATOM 649 C CA . PRO A 1 81 ? -3.833 -9.048 8.957 1.00 92.69 81 PRO A CA 1
ATOM 650 C C . PRO A 1 81 ? -2.584 -8.863 9.827 1.00 92.69 81 PRO A C 1
ATOM 652 O O . PRO A 1 81 ? -1.788 -9.793 9.961 1.00 92.69 81 PRO A O 1
ATOM 655 N N . GLY A 1 82 ? -2.399 -7.669 10.391 1.00 89.44 82 GLY A N 1
ATOM 656 C CA . GLY A 1 82 ? -1.218 -7.345 11.207 1.00 89.44 82 GLY A CA 1
ATOM 657 C C . GLY A 1 82 ? 0.034 -6.974 10.403 1.00 89.44 82 GLY A C 1
ATOM 658 O O . GLY A 1 82 ? 1.108 -6.802 10.973 1.00 89.44 82 GLY A O 1
ATOM 659 N N . THR A 1 83 ? -0.084 -6.826 9.081 1.00 96.00 83 THR A N 1
ATOM 660 C CA . THR A 1 83 ? 0.985 -6.249 8.258 1.00 96.00 83 THR A CA 1
ATOM 661 C C . THR A 1 83 ? 1.097 -4.743 8.499 1.00 96.00 83 THR A C 1
ATOM 663 O O . THR A 1 83 ? 0.095 -4.029 8.430 1.00 96.00 83 THR A O 1
ATOM 666 N N . ALA A 1 84 ? 2.323 -4.253 8.699 1.00 97.50 84 ALA A N 1
ATOM 667 C CA . ALA A 1 84 ? 2.621 -2.828 8.803 1.00 97.50 84 ALA A CA 1
ATOM 668 C C . ALA A 1 84 ? 3.540 -2.365 7.663 1.00 97.50 84 ALA A C 1
ATOM 670 O O . ALA A 1 84 ? 4.712 -2.725 7.599 1.00 97.50 84 ALA A O 1
ATOM 671 N N . VAL A 1 85 ? 3.033 -1.547 6.747 1.00 97.62 85 VAL A N 1
ATOM 672 C CA . VAL A 1 85 ? 3.798 -0.943 5.654 1.00 97.62 85 VAL A CA 1
ATOM 673 C C . VAL A 1 85 ? 4.648 0.201 6.198 1.00 97.62 85 VAL A C 1
ATOM 675 O O . VAL A 1 85 ? 4.142 1.218 6.669 1.00 97.62 85 VAL A O 1
ATOM 678 N N . LEU A 1 86 ? 5.964 0.016 6.097 1.00 97.75 86 LEU A N 1
ATOM 679 C CA . LEU A 1 86 ? 6.996 0.918 6.608 1.00 97.75 86 LEU A CA 1
ATOM 680 C C . LEU A 1 86 ? 7.482 1.911 5.547 1.00 97.75 86 LEU A C 1
ATOM 682 O O . LEU A 1 86 ? 8.048 2.947 5.882 1.00 97.75 86 LEU A O 1
ATOM 686 N N . LYS A 1 87 ? 7.343 1.567 4.262 1.00 97.62 87 LYS A N 1
ATOM 687 C CA . LYS A 1 87 ? 7.708 2.431 3.136 1.00 97.62 87 LYS A CA 1
ATOM 688 C C . LYS A 1 87 ? 6.827 2.115 1.936 1.00 97.62 87 LYS A C 1
ATOM 690 O O . LYS A 1 87 ? 6.815 0.971 1.480 1.00 97.62 87 LYS A O 1
ATOM 695 N N . LEU A 1 88 ? 6.140 3.132 1.423 1.00 97.06 88 LEU A N 1
ATOM 696 C CA . LEU A 1 88 ? 5.346 3.042 0.200 1.00 97.06 88 LEU A CA 1
ATOM 697 C C . LEU A 1 88 ? 6.227 3.001 -1.058 1.00 97.06 88 LEU A C 1
ATOM 699 O O . LEU A 1 88 ? 7.394 3.413 -1.010 1.00 97.06 88 LEU A O 1
ATOM 703 N N . PRO A 1 89 ? 5.673 2.541 -2.191 1.00 96.31 89 PRO A N 1
ATOM 704 C CA . PRO A 1 89 ? 6.362 2.647 -3.463 1.00 96.31 89 PRO A CA 1
ATOM 705 C C . PRO A 1 89 ? 6.690 4.104 -3.834 1.00 96.31 89 PRO A C 1
ATOM 707 O O . PRO A 1 89 ? 5.925 5.013 -3.492 1.00 96.31 89 PRO A O 1
ATOM 710 N N . PRO A 1 90 ? 7.809 4.364 -4.533 1.00 93.25 90 PRO A N 1
ATOM 711 C CA . PRO A 1 90 ? 8.170 5.715 -4.958 1.00 93.25 90 PRO A CA 1
ATOM 712 C C . PRO A 1 90 ? 7.069 6.371 -5.798 1.00 93.25 90 PRO A C 1
ATOM 714 O O . PRO A 1 90 ? 6.482 5.733 -6.669 1.00 93.25 90 PRO A O 1
ATOM 717 N N . GLY A 1 91 ? 6.795 7.652 -5.540 1.00 90.81 91 GLY A N 1
ATOM 718 C CA . GLY A 1 91 ? 5.749 8.396 -6.249 1.00 90.81 91 GLY A CA 1
ATOM 719 C C . GLY A 1 91 ? 4.319 8.008 -5.862 1.00 90.81 91 GLY A C 1
ATOM 720 O O . GLY A 1 91 ? 3.385 8.487 -6.496 1.00 90.81 91 GLY A O 1
ATOM 721 N N . THR A 1 92 ? 4.137 7.169 -4.835 1.00 92.75 92 THR A N 1
ATOM 722 C CA . THR A 1 92 ? 2.804 6.883 -4.296 1.00 92.75 92 THR A CA 1
ATOM 723 C C . THR A 1 92 ? 2.296 8.092 -3.522 1.00 92.75 92 THR A C 1
ATOM 725 O O . THR A 1 92 ? 2.964 8.553 -2.595 1.00 92.75 92 THR A O 1
ATOM 728 N N . ALA A 1 93 ? 1.117 8.585 -3.881 1.00 87.94 93 ALA A N 1
ATOM 729 C CA . ALA A 1 93 ? 0.463 9.705 -3.214 1.00 87.94 93 ALA A CA 1
ATOM 730 C C . ALA A 1 93 ? -0.986 9.337 -2.874 1.00 87.94 93 ALA A C 1
ATOM 732 O O . ALA A 1 93 ? -1.592 8.559 -3.616 1.00 87.94 93 ALA A O 1
ATOM 733 N N . PRO A 1 94 ? -1.565 9.885 -1.793 1.00 82.62 94 PRO A N 1
ATOM 734 C CA . PRO A 1 94 ? -3.005 9.810 -1.589 1.00 82.62 94 PRO A CA 1
ATOM 735 C C . PRO A 1 94 ? -3.725 10.369 -2.823 1.00 82.62 94 PRO A C 1
ATOM 737 O O . PRO A 1 94 ? -3.341 11.417 -3.346 1.00 82.62 94 PRO A O 1
ATOM 740 N N . GLY A 1 95 ? -4.714 9.645 -3.326 1.00 80.06 95 GLY A N 1
ATOM 741 C CA . GLY A 1 95 ? -5.665 10.156 -4.307 1.00 80.06 95 GLY A CA 1
ATOM 742 C C . GLY A 1 95 ? -7.028 10.363 -3.662 1.00 80.06 95 GLY A C 1
ATOM 743 O O . GLY A 1 95 ? -7.128 10.579 -2.452 1.00 80.06 95 GLY A O 1
ATOM 744 N N . GLU A 1 96 ? -8.075 10.330 -4.479 1.00 71.25 96 GLU A N 1
ATOM 745 C CA . GLU A 1 96 ? -9.447 10.380 -3.981 1.00 71.25 96 GLU A CA 1
ATOM 746 C C . GLU A 1 96 ? -9.796 9.029 -3.340 1.00 71.25 96 GLU A C 1
ATOM 748 O O . GLU A 1 96 ? -9.540 7.995 -3.966 1.00 71.25 96 GLU A O 1
ATOM 753 N N . PRO A 1 97 ? -10.334 9.003 -2.106 1.00 67.94 97 PRO A N 1
ATOM 754 C CA . PRO A 1 97 ? -10.754 7.754 -1.486 1.00 67.94 97 PRO A CA 1
ATOM 755 C C . PRO A 1 97 ? -11.789 7.049 -2.374 1.00 67.94 97 PRO A C 1
ATOM 757 O O . PRO A 1 97 ? -12.550 7.718 -3.080 1.00 67.94 97 PRO A O 1
ATOM 760 N N . PRO A 1 98 ? -11.843 5.707 -2.349 1.00 63.72 98 PRO A N 1
ATOM 761 C CA . PRO A 1 98 ? -12.866 4.987 -3.091 1.00 63.72 98 PRO A CA 1
ATOM 762 C C . PRO A 1 98 ? -14.265 5.458 -2.660 1.00 63.72 98 PRO A C 1
ATOM 764 O O . PRO A 1 98 ? -14.454 5.854 -1.503 1.00 63.72 98 PRO A O 1
ATOM 767 N N . PRO A 1 99 ? -15.274 5.382 -3.549 1.00 62.66 99 PRO A N 1
ATOM 768 C CA . PRO A 1 99 ? -16.663 5.478 -3.118 1.00 62.66 99 PRO A CA 1
ATOM 769 C C . PRO A 1 99 ? -16.914 4.477 -1.985 1.00 62.66 99 PRO A C 1
ATOM 771 O O . PRO A 1 99 ? -16.339 3.388 -1.995 1.00 62.66 99 PRO A O 1
ATOM 774 N N . ALA A 1 100 ? -17.757 4.857 -1.021 1.00 65.75 100 ALA A N 1
ATOM 775 C CA . ALA A 1 100 ? -18.028 4.053 0.167 1.00 65.75 100 ALA A CA 1
ATOM 776 C C . ALA A 1 100 ? -18.328 2.592 -0.212 1.00 65.75 100 ALA A C 1
ATOM 778 O O . ALA A 1 100 ? -19.311 2.316 -0.905 1.00 65.75 100 ALA A O 1
ATOM 779 N N . ASP A 1 101 ? -17.463 1.671 0.221 1.00 63.22 101 ASP A N 1
ATOM 780 C CA . ASP A 1 101 ? -17.690 0.241 0.040 1.00 63.22 101 ASP A CA 1
ATOM 781 C C . ASP A 1 101 ? -18.851 -0.171 0.969 1.00 63.22 101 ASP A C 1
ATOM 783 O O . ASP A 1 101 ? -18.807 0.148 2.159 1.00 63.22 101 ASP A O 1
ATOM 787 N N . PRO A 1 102 ? -19.899 -0.868 0.487 1.00 61.34 102 PRO A N 1
ATOM 788 C CA . PRO A 1 102 ? -20.961 -1.406 1.345 1.00 61.34 102 PRO A CA 1
ATOM 789 C C . PRO A 1 102 ? -20.454 -2.339 2.461 1.00 61.34 102 PRO A C 1
ATOM 791 O O . PRO A 1 102 ? -21.168 -2.559 3.440 1.00 61.34 102 PRO A O 1
ATOM 794 N N . HIS A 1 103 ? -19.235 -2.874 2.342 1.00 62.16 103 HIS A N 1
ATOM 795 C CA . HIS A 1 103 ? -18.552 -3.641 3.384 1.00 62.16 103 HIS A CA 1
ATOM 796 C C . HIS A 1 103 ? -17.770 -2.769 4.385 1.00 62.16 103 HIS A C 1
ATOM 798 O O . HIS A 1 103 ? -17.346 -3.276 5.426 1.00 62.16 103 HIS A O 1
ATOM 804 N N . GLN A 1 104 ? -17.590 -1.471 4.119 1.00 58.41 104 GLN A N 1
ATOM 805 C CA . GLN A 1 104 ? -16.981 -0.516 5.044 1.00 58.41 104 GLN A CA 1
ATOM 806 C C . GLN A 1 104 ? -18.041 0.122 5.950 1.00 58.41 104 GLN A C 1
ATOM 808 O O . GLN A 1 104 ? -18.948 0.819 5.499 1.00 58.41 104 GLN A O 1
ATOM 813 N N . SER A 1 105 ? -17.899 -0.062 7.267 1.00 50.06 105 SER A N 1
ATOM 814 C CA . SER A 1 105 ? -18.631 0.774 8.225 1.00 50.06 105 SER A CA 1
ATOM 815 C C . SER A 1 105 ? -18.111 2.225 8.166 1.00 50.06 105 SER A C 1
ATOM 817 O O . SER A 1 105 ? -16.903 2.411 8.020 1.00 50.06 105 SER A O 1
ATOM 819 N N . PRO A 1 106 ? -18.957 3.263 8.345 1.00 46.00 106 PRO A N 1
ATOM 820 C CA . PRO A 1 106 ? -18.593 4.680 8.153 1.00 46.00 106 PRO A CA 1
ATOM 821 C C . PRO A 1 106 ? -17.513 5.293 9.078 1.00 46.00 106 PRO A C 1
ATOM 823 O O . PRO A 1 106 ? -17.456 6.514 9.190 1.00 46.00 106 PRO A O 1
ATOM 826 N N . GLY A 1 107 ? -16.695 4.521 9.802 1.00 46.75 107 GLY A N 1
ATOM 827 C CA . GLY A 1 107 ? -16.093 5.003 11.052 1.00 46.75 107 GLY A CA 1
ATOM 828 C C . GLY A 1 107 ? -14.649 4.636 11.382 1.00 46.75 107 GLY A C 1
ATOM 829 O O . GLY A 1 107 ? -14.315 4.693 12.564 1.00 46.75 107 GLY A O 1
ATOM 830 N N . THR A 1 108 ? -13.769 4.235 10.457 1.00 43.78 108 THR A N 1
ATOM 831 C CA . THR A 1 108 ? -12.412 3.808 10.882 1.00 43.78 108 THR A CA 1
ATOM 832 C C . THR A 1 108 ? -11.301 4.154 9.891 1.00 43.78 108 THR A C 1
ATOM 834 O O . THR A 1 108 ? -10.536 3.309 9.449 1.00 43.78 108 THR A O 1
ATOM 837 N N . LEU A 1 109 ? -11.151 5.442 9.589 1.00 50.34 109 LEU A N 1
ATOM 838 C CA . LEU A 1 109 ? -9.810 6.011 9.432 1.00 50.34 109 LEU A CA 1
ATOM 839 C C . LEU A 1 109 ? -9.463 6.667 10.765 1.00 50.34 109 LEU A C 1
ATOM 841 O O . LEU A 1 109 ? -9.510 7.886 10.896 1.00 50.34 109 LEU A O 1
ATOM 845 N N . THR A 1 110 ? -9.205 5.876 11.803 1.00 43.88 110 THR A N 1
ATOM 846 C CA . THR A 1 110 ? -8.589 6.435 13.006 1.00 43.88 110 THR A CA 1
ATOM 847 C C . THR A 1 110 ? -7.115 6.641 12.670 1.00 43.88 110 THR A C 1
ATOM 849 O O . THR A 1 110 ? -6.411 5.647 12.461 1.00 43.88 110 THR A O 1
ATOM 852 N N . PRO A 1 111 ? -6.604 7.885 12.583 1.00 40.09 111 PRO A N 1
ATOM 853 C CA . PRO A 1 111 ? -5.165 8.079 12.616 1.00 40.09 111 PRO A CA 1
ATOM 854 C C . PRO A 1 111 ? -4.674 7.437 13.916 1.00 40.09 111 PRO A C 1
ATOM 856 O O . PRO A 1 111 ? -5.069 7.842 15.011 1.00 40.09 111 PRO A O 1
ATOM 859 N N . GLY A 1 112 ? -3.886 6.366 13.790 1.00 38.06 112 GLY A N 1
ATOM 860 C CA . GLY A 1 112 ? -3.186 5.785 14.927 1.00 38.06 112 GLY A CA 1
ATOM 861 C C . GLY A 1 112 ? -2.314 6.866 15.570 1.00 38.06 112 GLY A C 1
ATOM 862 O O . GLY A 1 112 ? -1.907 7.803 14.875 1.00 38.06 112 GLY A O 1
ATOM 863 N N . PRO A 1 113 ? -2.054 6.793 16.885 1.00 32.31 113 PRO A N 1
ATOM 864 C CA . PRO A 1 113 ? -1.303 7.833 17.565 1.00 32.31 113 PRO A CA 1
ATOM 865 C C . PRO A 1 113 ? 0.057 7.985 16.882 1.00 32.31 113 PRO A C 1
ATOM 867 O O . PRO A 1 113 ? 0.806 7.014 16.756 1.00 32.31 113 PRO A O 1
ATOM 870 N N . ALA A 1 114 ? 0.349 9.203 16.420 1.00 36.12 114 ALA A N 1
ATOM 871 C CA . ALA A 1 114 ? 1.694 9.587 16.030 1.00 36.12 114 ALA A CA 1
ATOM 872 C C . ALA A 1 114 ? 2.591 9.330 17.248 1.00 36.12 114 ALA A C 1
ATOM 874 O O . ALA A 1 114 ? 2.437 9.989 18.276 1.00 36.12 114 ALA A O 1
ATOM 875 N N . THR A 1 115 ? 3.425 8.294 17.163 1.00 37.62 115 THR A N 1
ATOM 876 C CA . THR A 1 115 ? 4.530 8.095 18.106 1.00 37.62 115 THR A CA 1
ATOM 877 C C . THR A 1 115 ? 5.667 9.017 17.710 1.00 37.62 115 THR A C 1
ATOM 879 O O . THR A 1 115 ? 5.932 9.104 16.488 1.00 37.62 115 THR A O 1
#